Protein AF-A0A1F2X2T4-F1 (afdb_monomer_lite)

pLDDT: mean 88.61, std 8.53, range [59.12, 95.06]

Foldseek 3Di:
DDKFWFQADLVRPNNHDIFIWDDDVVPPFKIAGDADAPDFADTDGPDPVVVVSVVVPPVAWDDDTDRMTGGPDPVSVVVVVVSRVVGGD

Radius of gyration: 12.17 Å; chains: 1; bounding box: 30×23×29 Å

Secondary structure (DSSP, 8-state):
-EEEEEES-TTS-STT-EEEEEEESSSTTEEE-SEEE-STT-EEES-HHHHHHHHH-TTTEEE-STTEEEESSHHHHHHHHHHHHTTB-

Structure (mmCIF, N/CA/C/O backbone):
data_AF-A0A1F2X2T4-F1
#
_entry.id   AF-A0A1F2X2T4-F1
#
loop_
_atom_site.group_PDB
_atom_site.id
_atom_site.type_symbol
_atom_site.label_atom_id
_atom_site.label_alt_id
_atom_site.label_comp_id
_atom_site.label_asym_id
_atom_site.label_entity_id
_atom_site.label_seq_id
_atom_site.pdbx_PDB_ins_code
_atom_site.Cartn_x
_atom_site.Cartn_y
_atom_site.Cartn_z
_atom_site.occupancy
_atom_site.B_iso_or_equiv
_atom_site.auth_seq_id
_atom_site.auth_comp_id
_atom_site.auth_asym_id
_atom_site.auth_atom_id
_atom_site.pdbx_PDB_model_num
ATOM 1 N N . MET A 1 1 ? 3.271 14.142 -2.941 1.00 84.44 1 MET A N 1
ATOM 2 C CA . MET A 1 1 ? 3.826 13.040 -2.139 1.00 84.44 1 MET A CA 1
ATOM 3 C C . MET A 1 1 ? 3.254 13.155 -0.747 1.00 84.44 1 MET A C 1
ATOM 5 O O . MET A 1 1 ? 3.537 14.130 -0.053 1.00 84.44 1 MET A O 1
ATOM 9 N N . VAL A 1 2 ? 2.414 12.195 -0.386 1.00 90.81 2 VAL A N 1
ATOM 10 C CA . VAL A 1 2 ? 1.747 12.086 0.910 1.00 90.81 2 VAL A CA 1
ATOM 11 C C . VAL A 1 2 ? 2.221 10.800 1.567 1.00 90.81 2 VAL A C 1
ATOM 13 O O . VAL A 1 2 ? 2.262 9.757 0.926 1.00 90.81 2 VAL A O 1
ATOM 16 N N . THR A 1 3 ? 2.576 10.866 2.844 1.00 92.62 3 THR A N 1
ATOM 17 C CA . THR A 1 3 ? 3.012 9.696 3.607 1.00 92.62 3 THR A CA 1
ATOM 18 C C . THR A 1 3 ? 1.955 9.352 4.646 1.00 92.62 3 THR A C 1
ATOM 20 O O . THR A 1 3 ? 1.670 10.165 5.524 1.00 92.62 3 THR A O 1
ATOM 23 N N . TYR A 1 4 ? 1.407 8.143 4.569 1.00 92.94 4 TYR A N 1
ATOM 24 C CA . TYR A 1 4 ? 0.528 7.581 5.586 1.00 92.94 4 TYR A CA 1
ATOM 25 C C . TYR A 1 4 ? 1.340 6.708 6.532 1.00 92.94 4 TYR A C 1
ATOM 27 O O . TYR A 1 4 ? 2.101 5.845 6.093 1.00 92.94 4 TYR A O 1
ATOM 35 N N . ARG A 1 5 ? 1.161 6.925 7.834 1.00 94.31 5 ARG A N 1
ATOM 36 C CA . ARG A 1 5 ? 1.714 6.066 8.880 1.00 94.31 5 ARG A CA 1
ATOM 37 C C . ARG A 1 5 ? 0.572 5.451 9.661 1.00 94.31 5 ARG A C 1
ATOM 39 O O . ARG A 1 5 ? -0.306 6.175 10.127 1.00 94.31 5 ARG A O 1
ATOM 46 N N . ILE A 1 6 ? 0.579 4.131 9.773 1.00 93.19 6 ILE A N 1
ATOM 47 C CA . ILE A 1 6 ? -0.441 3.381 10.506 1.00 93.19 6 ILE A CA 1
ATOM 48 C C . ILE A 1 6 ? 0.229 2.403 11.460 1.00 93.19 6 ILE A C 1
ATOM 50 O O . ILE A 1 6 ? 1.304 1.878 11.165 1.00 93.19 6 ILE A O 1
ATOM 54 N N . LYS A 1 7 ? -0.435 2.141 12.585 1.00 93.12 7 LYS A N 1
ATOM 55 C CA . LYS A 1 7 ? -0.033 1.096 13.521 1.00 93.12 7 LYS A CA 1
ATOM 56 C C . LYS A 1 7 ? -0.839 -0.171 13.249 1.00 93.12 7 LYS A C 1
ATOM 58 O O . LYS A 1 7 ? -2.069 -0.150 13.326 1.00 93.12 7 LYS A O 1
ATOM 63 N N . GLY A 1 8 ? -0.142 -1.259 12.942 1.00 93.19 8 GLY A N 1
ATOM 64 C CA . GLY A 1 8 ? -0.737 -2.502 12.464 1.00 93.19 8 GLY A CA 1
ATOM 65 C C . GLY A 1 8 ? -1.238 -2.425 11.025 1.00 93.19 8 GLY A C 1
ATOM 66 O O . GLY A 1 8 ? -1.623 -1.366 10.523 1.00 93.19 8 GLY A O 1
ATOM 67 N N . LEU A 1 9 ? -1.248 -3.571 10.345 1.00 93.69 9 LEU A N 1
ATOM 68 C CA . LEU A 1 9 ? -1.803 -3.666 9.001 1.00 93.69 9 LEU A CA 1
ATOM 69 C C . LEU A 1 9 ? -3.343 -3.698 9.054 1.00 93.69 9 LEU A C 1
ATOM 71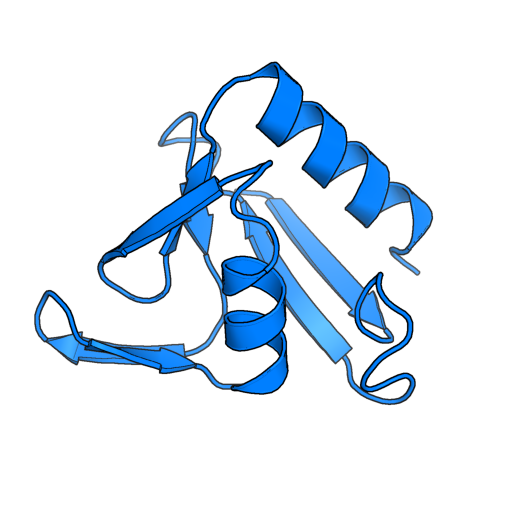 O O . LEU A 1 9 ? -3.931 -4.183 10.026 1.00 93.69 9 LEU A O 1
ATOM 75 N N . PRO A 1 10 ? -4.044 -3.211 8.010 1.00 90.75 10 PRO A N 1
ATOM 76 C CA . PRO A 1 10 ? -5.506 -3.096 8.030 1.00 90.75 10 PRO A CA 1
ATOM 77 C C . PRO A 1 10 ? -6.286 -4.413 8.144 1.00 90.75 10 PRO A C 1
ATOM 79 O O . PRO A 1 10 ? -7.470 -4.384 8.478 1.00 90.75 10 PRO A O 1
ATOM 82 N N . ASP A 1 11 ? -5.649 -5.552 7.870 1.00 89.56 11 ASP A N 1
ATOM 83 C CA . ASP A 1 11 ? -6.212 -6.893 8.073 1.00 89.56 11 ASP A CA 1
ATOM 84 C C . ASP A 1 11 ? -6.107 -7.385 9.532 1.00 89.56 11 ASP A C 1
ATOM 86 O O . ASP A 1 11 ? -6.579 -8.474 9.856 1.00 89.56 11 ASP A O 1
ATOM 90 N N . GLY A 1 12 ? -5.523 -6.575 10.421 1.00 88.75 12 GLY A N 1
ATOM 91 C CA . GLY A 1 12 ? -5.302 -6.891 11.830 1.00 88.75 12 GLY A CA 1
ATOM 92 C C . GLY A 1 12 ? -3.977 -7.602 12.110 1.00 88.75 12 GLY A C 1
ATOM 93 O O . GLY A 1 12 ? -3.721 -7.952 13.263 1.00 88.75 12 GLY A O 1
ATOM 94 N N . SER A 1 13 ? -3.139 -7.823 11.093 1.00 90.81 13 SER A N 1
ATOM 95 C CA . SER A 1 13 ? -1.805 -8.392 11.280 1.00 90.81 13 SER A CA 1
ATOM 96 C C . SER A 1 13 ? -0.802 -7.360 11.816 1.00 90.81 13 SER A C 1
ATOM 98 O O . SER A 1 13 ? -0.973 -6.150 11.657 1.00 90.81 13 SER A O 1
ATOM 100 N N . GLU A 1 14 ? 0.239 -7.853 12.496 1.00 91.88 14 GLU A N 1
ATOM 101 C CA . GLU A 1 14 ? 1.335 -7.043 13.057 1.00 91.88 14 GLU A CA 1
ATOM 102 C C . GLU A 1 14 ? 0.879 -5.821 13.895 1.00 91.88 14 GLU A C 1
ATOM 104 O O . GLU A 1 14 ? 1.384 -4.719 13.688 1.00 91.88 14 GLU A O 1
ATOM 109 N N . PRO A 1 15 ? -0.056 -5.973 14.857 1.00 9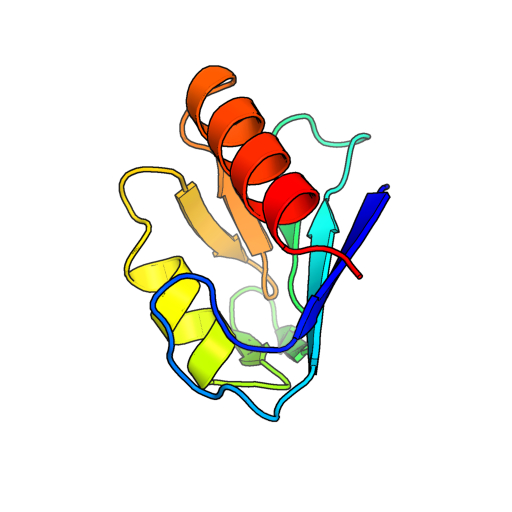1.44 15 PRO A N 1
ATOM 110 C CA . PRO A 1 15 ? -0.766 -4.859 15.507 1.00 91.44 15 PRO A CA 1
ATOM 111 C C . PRO A 1 15 ? 0.124 -3.873 16.282 1.00 91.44 15 PRO A C 1
ATOM 113 O O . PRO A 1 15 ? -0.312 -2.769 16.608 1.00 91.44 15 PRO A O 1
ATOM 116 N N . ASP A 1 16 ? 1.358 -4.267 16.592 1.00 92.06 16 ASP A N 1
ATOM 117 C CA . ASP A 1 16 ? 2.317 -3.458 17.341 1.00 92.06 16 ASP A CA 1
ATOM 118 C C . ASP A 1 16 ? 3.392 -2.797 16.466 1.00 92.06 16 ASP A C 1
ATOM 120 O O . ASP A 1 16 ? 4.182 -2.014 16.991 1.00 92.06 16 ASP A O 1
ATOM 124 N N . GLN A 1 17 ? 3.424 -3.080 15.159 1.00 92.56 17 GLN A N 1
ATOM 125 C CA . GLN A 1 17 ? 4.398 -2.504 14.230 1.00 92.56 17 GLN A CA 1
ATOM 126 C C . GLN A 1 17 ? 3.857 -1.239 13.556 1.00 92.56 17 GLN A C 1
ATOM 128 O O . GLN A 1 17 ? 2.671 -1.156 13.233 1.00 92.56 17 GLN A O 1
ATOM 133 N N . ASP A 1 18 ? 4.741 -0.276 13.306 1.00 93.88 18 ASP A N 1
ATOM 134 C CA . ASP A 1 18 ? 4.434 0.910 12.510 1.00 93.88 18 ASP A CA 1
ATOM 135 C C . ASP A 1 18 ? 4.777 0.657 11.039 1.00 93.88 18 ASP A C 1
ATOM 137 O O . ASP A 1 18 ? 5.858 0.166 10.710 1.00 93.88 18 ASP A O 1
ATOM 141 N N . PHE A 1 19 ? 3.859 1.028 10.151 1.00 94.62 19 PHE A N 1
ATOM 142 C CA . PHE A 1 19 ? 4.011 0.892 8.707 1.00 94.62 19 PHE A CA 1
ATOM 143 C C . PHE A 1 19 ? 3.922 2.252 8.031 1.00 94.62 19 PHE A C 1
ATOM 145 O O . PHE A 1 19 ? 3.088 3.082 8.397 1.00 94.62 19 PHE A O 1
ATOM 152 N N . GLU A 1 20 ? 4.752 2.460 7.011 1.00 95.00 20 GLU A N 1
ATOM 153 C CA . GLU A 1 20 ? 4.776 3.690 6.224 1.00 95.00 20 GLU A CA 1
ATOM 154 C C . GLU A 1 20 ? 4.407 3.412 4.765 1.00 95.00 20 GLU A C 1
ATOM 156 O O . GLU A 1 20 ? 4.989 2.548 4.116 1.00 95.00 20 GLU A O 1
ATOM 161 N N . PHE A 1 21 ? 3.447 4.166 4.241 1.00 93.94 21 PHE A N 1
ATOM 162 C CA . PHE A 1 21 ? 2.958 4.083 2.870 1.00 93.94 21 PHE A CA 1
ATOM 163 C C . PHE A 1 21 ? 3.140 5.447 2.208 1.00 93.94 21 PHE A C 1
ATOM 165 O O . PHE A 1 21 ? 2.569 6.440 2.658 1.00 93.94 21 PHE A O 1
ATOM 172 N N . ILE A 1 22 ? 3.944 5.512 1.151 1.00 93.38 22 ILE A N 1
ATOM 173 C CA . ILE A 1 22 ? 4.310 6.759 0.480 1.00 93.38 22 ILE A CA 1
ATOM 174 C C . ILE A 1 22 ? 3.550 6.825 -0.837 1.00 93.38 22 ILE A C 1
ATOM 176 O O . ILE A 1 22 ? 3.824 6.074 -1.767 1.00 93.38 22 ILE A O 1
ATOM 180 N N . LEU A 1 23 ? 2.577 7.719 -0.917 1.00 91.50 23 LEU A N 1
ATOM 181 C CA . LEU A 1 23 ? 1.792 7.946 -2.115 1.00 91.50 23 LEU A CA 1
ATOM 182 C C . LEU A 1 23 ? 2.431 9.081 -2.916 1.00 91.50 23 LEU A C 1
ATOM 184 O O . LEU A 1 23 ? 2.576 10.199 -2.411 1.00 91.50 23 LEU A O 1
ATOM 188 N N . ASP A 1 24 ? 2.842 8.798 -4.149 1.00 83.69 24 ASP A N 1
ATOM 189 C CA . ASP A 1 24 ? 3.329 9.834 -5.053 1.00 83.69 24 ASP A CA 1
ATOM 190 C C . ASP A 1 24 ? 2.143 10.431 -5.822 1.00 83.69 24 ASP A C 1
ATOM 192 O O . ASP A 1 24 ? 1.325 9.716 -6.393 1.00 83.69 24 ASP A O 1
ATOM 196 N N . ASP A 1 25 ? 2.029 11.759 -5.800 1.00 72.56 25 ASP A N 1
ATOM 197 C CA . ASP A 1 25 ? 0.971 12.494 -6.511 1.00 72.56 25 ASP A CA 1
ATOM 198 C C . ASP A 1 25 ? 1.479 13.093 -7.827 1.00 72.56 25 ASP A C 1
ATOM 200 O O . ASP A 1 25 ? 0.695 13.649 -8.595 1.00 72.56 25 ASP A O 1
ATOM 204 N N . SER A 1 26 ? 2.792 13.024 -8.073 1.00 72.50 26 SER A N 1
ATOM 205 C CA . SER A 1 26 ? 3.409 13.461 -9.325 1.00 72.50 26 SER A CA 1
ATOM 206 C C . SER A 1 26 ? 3.247 12.411 -10.426 1.00 72.50 26 SER A C 1
ATOM 208 O O . SER A 1 26 ? 2.995 12.763 -11.579 1.00 72.50 26 SER A O 1
ATOM 210 N N . GLU A 1 27 ? 3.269 11.131 -10.053 1.00 65.62 27 GLU A N 1
ATOM 211 C CA . GLU A 1 27 ? 2.811 10.017 -10.873 1.00 65.62 27 GLU A CA 1
ATOM 212 C C . GLU A 1 27 ? 1.454 9.547 -10.347 1.00 65.62 27 GLU A C 1
ATOM 214 O O . GLU A 1 27 ? 1.374 8.938 -9.287 1.00 65.62 27 GLU A O 1
ATOM 219 N N . LEU A 1 28 ? 0.377 9.834 -11.086 1.00 63.62 28 LEU A N 1
ATOM 220 C CA . LEU A 1 28 ? -1.035 9.753 -10.656 1.00 63.62 28 LEU A CA 1
ATOM 221 C C . LEU A 1 28 ? -1.535 8.408 -10.080 1.00 63.62 28 LEU A C 1
ATOM 223 O O . LEU A 1 28 ? -2.718 8.282 -9.760 1.00 63.62 28 LEU A O 1
ATOM 227 N N . THR A 1 29 ? -0.693 7.390 -9.947 1.00 79.75 29 THR A N 1
ATOM 228 C CA . THR A 1 29 ? -1.100 6.024 -9.616 1.00 79.75 29 THR A CA 1
ATOM 229 C C . THR A 1 29 ? -0.063 5.241 -8.810 1.00 79.75 29 THR A C 1
ATOM 231 O O . THR A 1 29 ? -0.172 4.016 -8.776 1.00 79.75 29 THR A O 1
ATOM 234 N N . ARG A 1 30 ? 0.938 5.878 -8.185 1.00 91.31 30 ARG A N 1
ATOM 235 C CA . ARG A 1 30 ? 2.020 5.155 -7.494 1.00 91.31 30 ARG A CA 1
ATOM 236 C C . ARG A 1 30 ? 1.877 5.160 -5.978 1.00 91.31 30 ARG A C 1
ATOM 238 O O . ARG A 1 30 ? 1.698 6.200 -5.346 1.00 91.31 30 ARG A O 1
ATOM 245 N N . LEU A 1 31 ? 2.004 3.971 -5.406 1.00 93.75 31 LEU A N 1
ATOM 246 C CA . LEU A 1 31 ? 2.247 3.746 -3.991 1.00 93.75 31 LEU A CA 1
ATOM 247 C C . LEU A 1 31 ? 3.642 3.154 -3.837 1.00 93.75 31 LEU A C 1
ATOM 249 O O . LEU A 1 31 ? 4.007 2.262 -4.589 1.00 93.75 31 LEU A O 1
ATOM 253 N N . ARG A 1 32 ? 4.385 3.585 -2.829 1.00 93.12 32 ARG A N 1
ATOM 254 C CA . ARG A 1 32 ? 5.688 3.043 -2.467 1.00 93.12 32 ARG A CA 1
ATOM 255 C C . ARG A 1 32 ? 5.704 2.623 -1.001 1.00 93.12 32 ARG A C 1
ATOM 257 O O . ARG A 1 32 ? 5.065 3.263 -0.163 1.00 93.12 32 ARG A O 1
ATOM 264 N N . ILE A 1 33 ? 6.475 1.584 -0.691 1.00 93.25 33 ILE A N 1
ATOM 265 C CA . ILE A 1 33 ? 6.840 1.220 0.687 1.00 93.25 33 ILE A CA 1
ATOM 266 C C . ILE A 1 33 ? 8.346 1.416 0.932 1.00 93.25 33 ILE A C 1
ATOM 268 O O . ILE A 1 33 ? 9.128 1.413 -0.025 1.00 93.25 33 ILE A O 1
ATOM 272 N N . PRO A 1 34 ? 8.775 1.601 2.191 1.00 92.25 34 PRO A N 1
ATOM 273 C CA . PRO A 1 34 ? 10.188 1.600 2.556 1.00 92.25 34 PRO A CA 1
ATOM 274 C C . PRO A 1 34 ? 10.885 0.269 2.231 1.00 92.25 34 PRO A C 1
ATOM 276 O O . PRO A 1 34 ? 10.319 -0.812 2.414 1.00 92.25 34 PRO A O 1
ATOM 279 N N . GLY A 1 35 ? 12.124 0.357 1.752 1.00 89.00 35 GLY A N 1
ATOM 280 C CA . GLY A 1 35 ? 12.944 -0.793 1.380 1.00 89.00 35 GLY A CA 1
ATOM 281 C C . GLY A 1 35 ? 14.217 -0.413 0.621 1.00 89.00 35 GLY A C 1
ATOM 282 O O . GLY A 1 35 ? 14.357 0.713 0.127 1.00 89.00 35 GLY A O 1
ATOM 283 N N . GLU A 1 36 ? 15.143 -1.368 0.504 1.00 85.56 36 GLU A N 1
ATOM 284 C CA . GLU A 1 36 ? 16.326 -1.257 -0.355 1.00 85.56 36 GLU A CA 1
ATOM 285 C C . GLU A 1 36 ? 15.983 -1.624 -1.807 1.00 85.56 36 GLU A C 1
ATOM 287 O O . GLU A 1 36 ? 15.393 -2.671 -2.076 1.00 85.56 36 GLU A O 1
ATOM 292 N N . GLN A 1 37 ? 16.439 -0.807 -2.759 1.00 76.94 37 GLN A N 1
ATOM 293 C CA . GLN A 1 37 ? 16.408 -1.127 -4.189 1.00 76.94 37 GLN A CA 1
ATOM 294 C C . GLN A 1 37 ? 17.710 -1.843 -4.573 1.00 76.94 37 GLN A C 1
ATOM 296 O O . GLN A 1 37 ? 18.800 -1.275 -4.453 1.00 76.94 37 GLN A O 1
ATOM 301 N N . ARG A 1 38 ? 17.626 -3.096 -5.034 1.00 70.00 38 ARG A N 1
ATOM 302 C CA . ARG A 1 38 ? 18.789 -3.902 -5.459 1.00 70.00 38 ARG A CA 1
ATOM 303 C C . ARG A 1 38 ? 18.786 -4.194 -6.954 1.00 70.00 38 ARG A C 1
ATOM 305 O O . ARG A 1 38 ? 18.977 -5.329 -7.387 1.00 70.00 38 ARG A O 1
ATOM 312 N N . GLY A 1 39 ? 18.645 -3.133 -7.738 1.00 67.25 39 GLY A N 1
ATOM 313 C CA . GLY A 1 39 ? 18.533 -3.202 -9.191 1.00 67.25 39 GLY A CA 1
ATOM 314 C C . GLY A 1 39 ? 17.080 -3.070 -9.649 1.00 67.25 39 GLY A C 1
ATOM 315 O O . GLY A 1 39 ? 16.190 -3.022 -8.810 1.00 67.25 39 GLY A O 1
ATOM 316 N N . PRO A 1 40 ? 16.852 -3.031 -10.970 1.00 66.88 40 PRO A N 1
ATOM 317 C CA . PRO A 1 40 ? 15.637 -2.475 -11.576 1.00 66.88 40 PRO A CA 1
ATOM 318 C C . PRO A 1 40 ? 14.327 -3.197 -11.223 1.00 66.88 40 PRO A C 1
ATOM 320 O O . PRO A 1 40 ? 13.259 -2.638 -11.431 1.00 66.88 40 PRO A O 1
ATOM 323 N N . ASP A 1 41 ? 14.397 -4.423 -10.700 1.00 67.44 41 ASP A N 1
ATOM 324 C CA . ASP A 1 41 ? 13.224 -5.255 -10.407 1.00 67.44 41 ASP A CA 1
ATOM 325 C C . ASP A 1 41 ? 13.251 -5.858 -8.989 1.00 67.44 41 ASP A C 1
ATOM 327 O O . ASP A 1 41 ? 12.442 -6.732 -8.676 1.00 67.44 41 ASP A O 1
ATOM 331 N N . VAL A 1 42 ? 14.202 -5.465 -8.130 1.00 76.31 42 VAL A N 1
ATOM 332 C CA . VAL A 1 42 ? 14.393 -6.118 -6.824 1.00 76.31 42 VAL A CA 1
ATOM 333 C C . VAL A 1 42 ? 14.171 -5.130 -5.689 1.00 76.31 42 VAL A C 1
ATOM 335 O O . VAL A 1 42 ? 15.066 -4.367 -5.324 1.00 76.31 42 VAL A O 1
ATOM 338 N N . CYS A 1 43 ? 12.985 -5.217 -5.092 1.00 82.94 43 CYS A N 1
ATOM 339 C CA . CYS A 1 43 ? 12.683 -4.637 -3.791 1.00 82.94 43 CYS A CA 1
ATOM 340 C C . CYS A 1 43 ? 13.146 -5.575 -2.668 1.00 82.94 43 CYS A C 1
ATOM 342 O O . CYS A 1 43 ? 12.850 -6.770 -2.695 1.00 82.94 43 CYS A O 1
ATOM 344 N N . ILE A 1 44 ? 13.831 -5.039 -1.658 1.00 88.69 44 ILE A N 1
ATOM 345 C CA . ILE A 1 44 ? 13.947 -5.670 -0.340 1.00 88.69 44 ILE A CA 1
ATOM 346 C C . ILE A 1 44 ? 13.163 -4.782 0.630 1.00 88.69 44 ILE A C 1
ATOM 348 O O . ILE A 1 44 ? 13.704 -3.764 1.065 1.00 88.69 44 ILE A O 1
ATOM 352 N N . PRO A 1 45 ? 11.896 -5.106 0.938 1.00 90.56 45 PRO A N 1
ATOM 353 C CA . PRO A 1 45 ? 11.080 -4.253 1.788 1.00 90.56 45 PRO A CA 1
ATOM 354 C C . PRO A 1 45 ? 11.616 -4.259 3.219 1.00 90.56 45 PRO A C 1
ATOM 356 O O . PRO A 1 45 ? 11.986 -5.314 3.742 1.00 90.56 45 PRO A O 1
ATOM 359 N N . ASP A 1 46 ? 11.574 -3.103 3.883 1.00 93.06 46 ASP A N 1
ATOM 360 C CA . ASP A 1 46 ? 11.933 -3.003 5.306 1.00 93.06 46 ASP A CA 1
ATOM 361 C C . ASP A 1 46 ? 11.014 -3.893 6.162 1.00 93.06 46 ASP A C 1
ATOM 363 O O . ASP A 1 46 ? 11.428 -4.439 7.186 1.00 93.06 46 ASP A O 1
ATOM 367 N N . SER A 1 47 ? 9.771 -4.095 5.702 1.00 92.94 47 SER A N 1
ATOM 368 C CA . SER A 1 47 ? 8.831 -5.054 6.274 1.00 92.94 47 SER A CA 1
ATOM 369 C C . SER A 1 47 ? 8.234 -6.000 5.220 1.00 92.94 47 SER A C 1
ATOM 371 O O . SER A 1 47 ? 7.328 -5.621 4.471 1.00 92.94 47 SER A O 1
ATOM 373 N N . PRO A 1 48 ? 8.630 -7.288 5.213 1.00 92.38 48 PRO A N 1
ATOM 374 C CA . PRO A 1 48 ? 8.014 -8.309 4.359 1.00 92.38 48 PRO A CA 1
ATOM 375 C C . PRO A 1 48 ? 6.527 -8.563 4.656 1.00 92.38 48 PRO A C 1
ATOM 377 O O . PRO A 1 48 ? 5.815 -9.162 3.851 1.00 92.38 48 PRO A O 1
ATOM 380 N N . ALA A 1 49 ? 6.030 -8.179 5.837 1.00 93.50 49 ALA A N 1
ATOM 381 C CA . ALA A 1 49 ? 4.601 -8.255 6.140 1.00 93.50 49 ALA A CA 1
ATOM 382 C C . ALA A 1 49 ? 3.809 -7.220 5.328 1.00 93.50 49 ALA A C 1
ATOM 384 O O . ALA A 1 49 ? 2.769 -7.555 4.764 1.00 93.50 49 ALA A O 1
ATOM 385 N N . GLN A 1 50 ? 4.345 -6.003 5.201 1.00 94.44 50 GLN A N 1
ATOM 386 C CA . GLN A 1 50 ? 3.736 -4.927 4.426 1.00 94.44 50 GLN A CA 1
ATOM 387 C C . GLN A 1 50 ? 3.625 -5.283 2.941 1.00 94.44 50 GLN A C 1
ATOM 389 O O . GLN A 1 50 ? 2.557 -5.141 2.350 1.00 94.44 50 GLN A O 1
ATOM 394 N N . GLU A 1 51 ? 4.705 -5.807 2.357 1.00 93.62 51 GLU A N 1
ATOM 395 C CA . GLU A 1 51 ? 4.715 -6.280 0.969 1.00 93.62 51 GLU A CA 1
ATOM 396 C C . GLU A 1 51 ? 3.679 -7.391 0.749 1.00 93.62 51 GLU A C 1
ATOM 398 O O . GLU A 1 51 ? 2.875 -7.318 -0.180 1.00 93.62 51 GLU A O 1
ATOM 403 N N . ARG A 1 52 ? 3.642 -8.406 1.625 1.00 93.69 52 ARG A N 1
ATOM 404 C CA . ARG A 1 52 ? 2.659 -9.499 1.527 1.00 93.69 52 ARG A CA 1
ATOM 405 C C . ARG A 1 52 ? 1.224 -8.999 1.626 1.00 93.69 52 ARG A C 1
ATOM 407 O O . ARG A 1 52 ? 0.360 -9.492 0.901 1.00 93.69 52 ARG A O 1
ATOM 414 N N . TRP A 1 53 ? 0.970 -8.023 2.492 1.00 95.06 53 TRP A N 1
ATOM 415 C CA . TRP A 1 53 ? -0.340 -7.397 2.580 1.00 95.06 53 TRP A CA 1
ATOM 416 C C . TRP A 1 53 ? -0.700 -6.683 1.274 1.00 95.06 53 TRP A C 1
ATOM 418 O O . TRP A 1 53 ? -1.775 -6.939 0.736 1.00 95.06 53 TRP A O 1
ATOM 428 N N . LEU A 1 54 ? 0.204 -5.893 0.689 1.00 94.38 54 LEU A N 1
ATOM 429 C CA . LEU A 1 54 ? -0.032 -5.241 -0.606 1.00 94.38 54 LEU A CA 1
ATOM 430 C C . LEU A 1 54 ? -0.250 -6.242 -1.746 1.00 94.38 54 LEU A C 1
ATOM 432 O O . LEU A 1 54 ? -1.152 -6.053 -2.558 1.00 94.38 54 LEU A O 1
ATOM 436 N N . LEU A 1 55 ? 0.500 -7.347 -1.773 1.00 93.12 55 LEU A N 1
ATOM 437 C CA . LEU A 1 55 ? 0.290 -8.445 -2.724 1.00 93.12 55 LEU A CA 1
ATOM 438 C C . LEU A 1 55 ? -1.099 -9.083 -2.587 1.00 93.12 55 LEU A C 1
ATOM 440 O O . LEU A 1 55 ? -1.677 -9.515 -3.583 1.00 93.12 55 LEU A O 1
ATOM 444 N N . SER A 1 56 ? -1.659 -9.124 -1.374 1.00 94.75 56 SER A N 1
ATOM 445 C CA . SER A 1 56 ? -3.032 -9.595 -1.149 1.00 94.75 56 SER A CA 1
ATOM 446 C C . SER A 1 56 ? -4.096 -8.608 -1.642 1.00 94.75 56 SER A C 1
ATOM 448 O O . SER A 1 56 ? -5.235 -9.008 -1.881 1.00 94.75 56 SER A O 1
ATOM 450 N N . ARG A 1 57 ? -3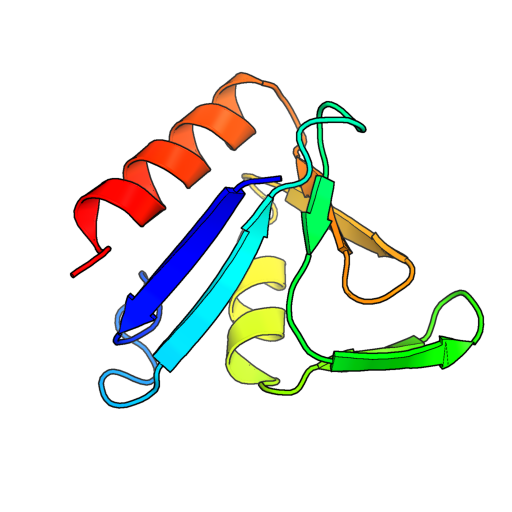.727 -7.334 -1.845 1.00 94.31 57 ARG A N 1
ATOM 451 C CA . ARG A 1 57 ? -4.603 -6.258 -2.329 1.00 94.31 57 ARG A CA 1
ATOM 452 C C . ARG A 1 57 ? -4.567 -6.093 -3.848 1.00 94.31 57 ARG A C 1
ATOM 454 O O . ARG A 1 57 ? -4.586 -4.975 -4.365 1.00 94.31 57 ARG A O 1
ATOM 461 N N . GLY A 1 58 ? -4.570 -7.217 -4.568 1.00 92.69 58 GLY A N 1
ATOM 462 C CA . GLY A 1 58 ? -4.679 -7.244 -6.032 1.00 92.69 58 GLY A CA 1
ATOM 463 C C . GLY A 1 58 ? -5.968 -6.605 -6.575 1.00 92.69 58 GLY A C 1
ATOM 464 O O . GLY A 1 58 ? -6.050 -6.300 -7.761 1.00 92.69 58 GLY A O 1
ATOM 465 N N . ASP A 1 59 ? -6.963 -6.384 -5.708 1.00 94.06 59 ASP A N 1
ATOM 466 C CA . ASP A 1 59 ? -8.170 -5.599 -5.977 1.00 94.06 59 ASP A CA 1
ATOM 467 C C . ASP A 1 59 ? -7.893 -4.095 -6.111 1.00 94.06 59 ASP A C 1
ATOM 469 O O . ASP A 1 59 ? -8.605 -3.403 -6.837 1.00 94.06 59 ASP A O 1
ATOM 473 N N . LEU A 1 60 ? -6.870 -3.585 -5.422 1.00 94.94 60 LEU A N 1
ATOM 474 C CA . LEU A 1 60 ? -6.539 -2.162 -5.403 1.00 94.94 60 LEU A CA 1
ATOM 475 C C . LEU A 1 60 ? -5.361 -1.819 -6.310 1.00 94.94 60 LEU A C 1
ATOM 477 O O . LEU A 1 60 ? -5.312 -0.734 -6.897 1.00 94.94 60 LEU A O 1
ATOM 481 N N . MET A 1 61 ? -4.376 -2.707 -6.382 1.00 94.31 61 MET A N 1
ATOM 482 C CA . MET A 1 61 ? -3.090 -2.380 -6.977 1.00 94.31 61 MET A CA 1
ATOM 483 C C . MET A 1 61 ? -2.316 -3.608 -7.433 1.00 94.31 61 MET A C 1
ATOM 485 O O . MET A 1 61 ? -2.513 -4.716 -6.944 1.00 94.31 61 MET A O 1
ATOM 489 N N . VAL A 1 62 ? -1.393 -3.385 -8.361 1.00 93.31 62 VAL A N 1
ATOM 490 C CA . VAL A 1 62 ? -0.473 -4.404 -8.869 1.00 93.31 62 VAL A CA 1
ATOM 491 C C . VAL A 1 62 ? 0.969 -4.012 -8.560 1.00 93.31 62 VAL A C 1
ATOM 493 O O . VAL A 1 62 ? 1.283 -2.820 -8.624 1.00 93.31 62 VAL A O 1
ATOM 496 N N . PRO A 1 63 ? 1.851 -4.976 -8.238 1.00 91.38 63 PRO A N 1
ATOM 497 C CA . PRO A 1 63 ? 3.268 -4.696 -8.047 1.00 91.38 63 PRO A CA 1
ATOM 498 C C . PRO A 1 63 ? 3.879 -3.994 -9.259 1.00 91.38 63 PRO A C 1
ATOM 500 O O . PRO A 1 63 ? 3.509 -4.254 -10.407 1.00 91.38 63 PRO A O 1
ATOM 503 N N . PHE A 1 64 ? 4.826 -3.113 -8.985 1.00 88.44 64 PHE A N 1
ATOM 504 C CA . PHE A 1 64 ? 5.679 -2.445 -9.950 1.00 88.44 64 PHE A CA 1
ATOM 505 C C . PHE A 1 64 ? 7.146 -2.603 -9.519 1.00 88.44 64 PHE A C 1
ATOM 507 O O . PHE A 1 64 ? 7.474 -3.430 -8.668 1.00 88.44 64 PHE A O 1
ATOM 514 N N . TRP A 1 65 ? 8.040 -1.857 -10.155 1.00 84.06 65 TRP A N 1
ATOM 515 C CA . TRP A 1 65 ? 9.460 -1.832 -9.837 1.00 84.06 65 TRP A CA 1
ATOM 516 C C . TRP A 1 65 ? 9.734 -1.211 -8.467 1.00 84.06 65 TRP A C 1
ATOM 518 O O . TRP A 1 65 ? 8.909 -0.481 -7.930 1.00 84.06 65 TRP A O 1
ATOM 528 N N . ASP A 1 66 ? 10.905 -1.504 -7.902 1.00 81.75 66 ASP A N 1
ATOM 529 C CA . ASP A 1 66 ? 11.524 -0.665 -6.869 1.00 81.75 66 ASP A CA 1
ATOM 530 C C . ASP A 1 66 ? 10.691 -0.372 -5.599 1.00 81.75 66 ASP A C 1
ATOM 532 O O . ASP A 1 66 ? 10.731 0.728 -5.043 1.00 81.75 66 ASP A O 1
ATOM 536 N N . CYS A 1 67 ? 10.004 -1.398 -5.082 1.00 89.44 67 CYS A N 1
ATOM 537 C CA . CYS A 1 67 ? 9.110 -1.323 -3.913 1.00 89.44 67 CYS A CA 1
ATOM 538 C C . CYS A 1 67 ? 7.865 -0.460 -4.154 1.00 89.44 67 CYS A C 1
ATOM 540 O O . CYS A 1 67 ? 7.321 0.143 -3.220 1.00 89.44 67 CYS A O 1
ATOM 542 N N . GLU A 1 68 ? 7.412 -0.404 -5.403 1.00 91.75 68 GLU A N 1
ATOM 543 C CA . GLU A 1 68 ? 6.243 0.359 -5.803 1.00 91.75 68 GLU A CA 1
ATOM 544 C C . GLU A 1 68 ? 5.087 -0.532 -6.252 1.00 91.75 68 GLU A C 1
ATOM 546 O O . GLU A 1 68 ? 5.245 -1.674 -6.681 1.00 91.75 68 GLU A O 1
ATOM 551 N N . TRP A 1 69 ? 3.890 0.032 -6.168 1.00 93.25 69 TRP A N 1
ATOM 552 C CA . TRP A 1 69 ? 2.633 -0.539 -6.607 1.00 93.25 69 TRP A CA 1
ATOM 553 C C . TRP A 1 69 ? 1.890 0.483 -7.457 1.00 93.25 69 TRP A C 1
ATOM 555 O O . TRP A 1 69 ? 1.912 1.688 -7.199 1.00 93.25 69 TRP A O 1
ATOM 565 N N . THR A 1 70 ? 1.214 -0.014 -8.487 1.00 93.44 70 THR A N 1
ATOM 566 C CA . THR A 1 70 ? 0.352 0.784 -9.361 1.00 93.44 70 THR A CA 1
ATOM 567 C C . THR A 1 70 ? -1.093 0.566 -8.964 1.00 93.44 70 THR A C 1
ATOM 569 O O . THR A 1 70 ? -1.552 -0.575 -8.990 1.00 93.44 70 THR A O 1
ATOM 572 N N . PHE A 1 71 ? -1.837 1.625 -8.661 1.00 94.62 71 PHE A N 1
ATOM 573 C CA . PHE A 1 71 ? -3.285 1.507 -8.491 1.00 94.62 71 PHE A CA 1
ATOM 574 C C . PHE A 1 71 ? -3.951 1.085 -9.803 1.00 94.62 71 PHE A C 1
ATOM 576 O O . PHE A 1 71 ? -3.643 1.624 -10.866 1.00 94.62 71 PHE A O 1
ATOM 583 N N . VAL A 1 72 ? -4.891 0.140 -9.728 1.00 94.19 72 VAL A N 1
ATOM 584 C CA . VAL A 1 72 ? -5.596 -0.363 -10.922 1.00 94.19 72 VAL A CA 1
ATOM 585 C C . VAL A 1 72 ? -6.624 0.635 -11.466 1.00 94.19 72 VAL A C 1
ATOM 587 O O . VAL A 1 72 ? -7.010 0.554 -12.630 1.00 94.19 72 VAL A O 1
ATOM 590 N N . SER A 1 73 ? -7.073 1.586 -10.638 1.00 92.81 73 SER A N 1
ATOM 591 C CA . SER A 1 73 ? -7.988 2.667 -11.015 1.00 92.81 73 SER A CA 1
ATOM 592 C C . SER A 1 73 ? -7.921 3.839 -10.024 1.00 92.81 73 SER A C 1
ATOM 594 O O . SER A 1 73 ? -7.361 3.728 -8.931 1.00 92.81 73 SER A O 1
ATOM 596 N N . GLY A 1 74 ? -8.538 4.970 -10.384 1.00 90.88 74 GLY A N 1
ATOM 597 C CA . GLY A 1 74 ? -8.704 6.101 -9.463 1.00 90.88 74 GLY A CA 1
ATOM 598 C C . GLY A 1 74 ? -9.603 5.777 -8.261 1.00 90.88 74 GLY A C 1
ATOM 599 O O . GLY A 1 74 ? -9.345 6.253 -7.160 1.00 90.88 74 GLY A O 1
ATOM 600 N N . GLU A 1 75 ? -10.611 4.920 -8.446 1.00 93.88 75 GLU A N 1
ATOM 601 C CA . GLU A 1 75 ? -11.492 4.448 -7.368 1.00 93.88 75 GLU A CA 1
ATOM 602 C C . GLU A 1 75 ? -10.726 3.572 -6.371 1.00 93.88 75 GLU A C 1
ATOM 604 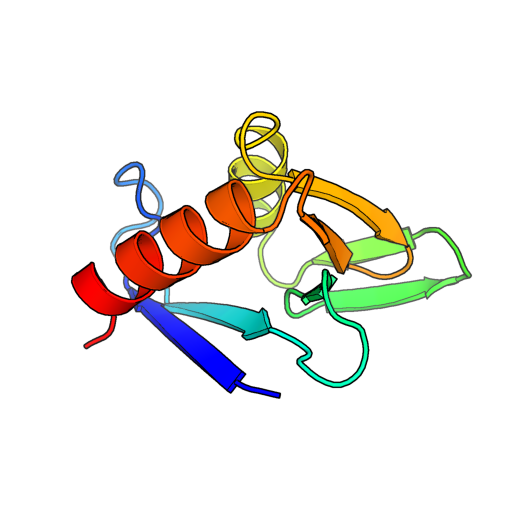O O . GLU A 1 75 ? -10.865 3.744 -5.164 1.00 93.88 75 GLU A O 1
ATOM 609 N N . ALA A 1 76 ? -9.854 2.687 -6.864 1.00 94.19 76 ALA A N 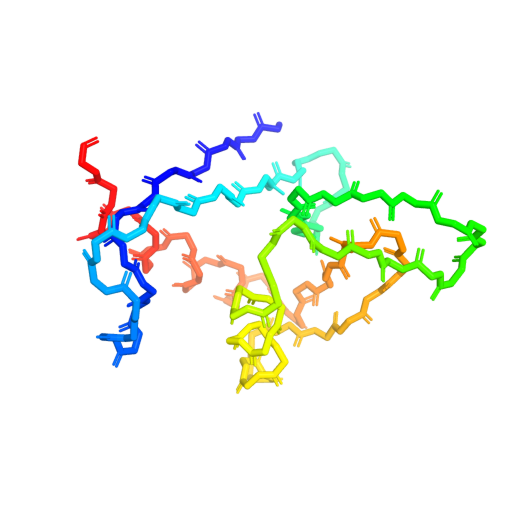1
ATOM 610 C CA . ALA A 1 76 ? -8.982 1.873 -6.024 1.00 94.19 76 ALA A CA 1
ATOM 611 C C . ALA A 1 76 ? -8.008 2.728 -5.200 1.00 94.19 76 ALA A C 1
ATOM 613 O O . ALA A 1 76 ? -7.803 2.472 -4.011 1.00 94.19 76 ALA A O 1
ATOM 614 N N . ARG A 1 77 ? -7.448 3.783 -5.807 1.00 92.94 77 ARG A N 1
ATOM 615 C CA . ARG A 1 77 ? -6.622 4.771 -5.096 1.00 92.94 77 ARG A CA 1
ATOM 616 C C . ARG A 1 77 ? -7.415 5.463 -3.989 1.00 92.94 77 ARG A C 1
ATOM 618 O O . ARG A 1 77 ? -6.927 5.564 -2.869 1.00 92.94 77 ARG A O 1
ATOM 625 N N . GLN A 1 78 ? -8.630 5.918 -4.286 1.00 92.88 78 GLN A N 1
ATOM 626 C CA . GLN A 1 78 ? -9.483 6.581 -3.302 1.00 92.88 78 GLN A CA 1
ATOM 627 C C . GLN A 1 78 ? -9.856 5.641 -2.144 1.00 92.88 78 GLN A C 1
ATOM 629 O O . GLN A 1 78 ? -9.722 6.021 -0.984 1.00 92.88 78 GLN A O 1
ATOM 634 N N . ALA A 1 79 ? -10.219 4.391 -2.441 1.00 94.12 79 ALA A N 1
ATOM 635 C CA . ALA A 1 79 ? -10.518 3.381 -1.427 1.00 94.12 79 ALA A CA 1
ATOM 636 C C . ALA A 1 79 ? -9.308 3.075 -0.525 1.00 94.12 79 ALA A C 1
ATOM 638 O O . ALA A 1 79 ? -9.463 2.866 0.678 1.00 94.12 79 ALA A O 1
ATOM 639 N N . PHE A 1 80 ? -8.093 3.068 -1.086 1.00 93.88 80 PHE A N 1
ATOM 640 C CA . PHE A 1 80 ? -6.869 2.943 -0.297 1.00 93.88 80 PHE A CA 1
ATOM 641 C C . PHE A 1 80 ? -6.663 4.142 0.634 1.00 93.88 80 PHE A C 1
ATOM 643 O O . PHE A 1 80 ? -6.365 3.949 1.809 1.00 93.88 80 PHE A O 1
ATOM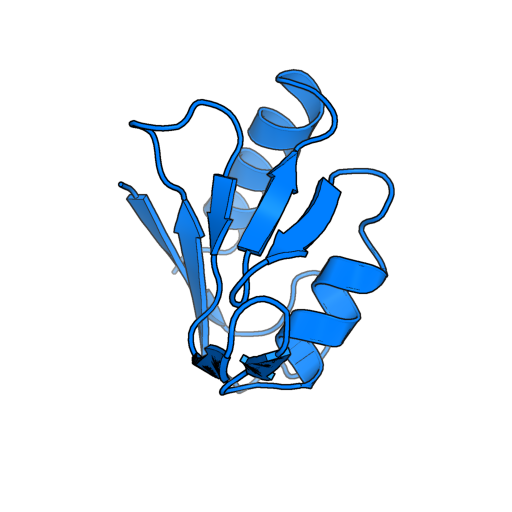 650 N N . ILE A 1 81 ? -6.843 5.364 0.130 1.00 92.75 81 ILE A N 1
ATOM 651 C CA . ILE A 1 81 ? -6.702 6.592 0.924 1.00 92.75 81 ILE A CA 1
ATOM 652 C C . ILE A 1 81 ? -7.679 6.586 2.102 1.00 92.75 81 ILE A C 1
ATOM 654 O O . ILE A 1 81 ? -7.251 6.755 3.239 1.00 92.75 81 ILE A O 1
ATOM 658 N N . GLU A 1 82 ? -8.956 6.297 1.857 1.00 93.56 82 GLU A N 1
ATOM 659 C CA . GLU A 1 82 ? -9.976 6.212 2.911 1.00 93.56 82 GLU A CA 1
ATOM 660 C C . GLU A 1 82 ? -9.631 5.142 3.958 1.00 93.56 82 GLU A C 1
ATOM 662 O O . GLU A 1 82 ? -9.788 5.355 5.164 1.00 93.56 82 GLU A O 1
ATOM 667 N N . LEU A 1 83 ? -9.098 3.998 3.512 1.00 92.94 83 LEU A N 1
ATOM 668 C CA . LEU A 1 83 ? -8.626 2.949 4.409 1.00 92.94 83 LEU A CA 1
ATOM 669 C C . LEU A 1 83 ? -7.477 3.442 5.297 1.00 92.94 83 LEU A C 1
ATOM 671 O O . LEU A 1 83 ? -7.499 3.180 6.500 1.00 92.94 83 LEU A O 1
ATOM 675 N N . MET A 1 84 ? -6.498 4.151 4.730 1.00 92.75 84 MET A N 1
ATOM 676 C CA . MET A 1 84 ? -5.370 4.699 5.486 1.00 92.75 84 MET A CA 1
ATOM 677 C C . MET A 1 84 ? -5.817 5.788 6.466 1.00 92.75 84 MET A C 1
ATOM 679 O O . MET A 1 84 ? -5.434 5.735 7.630 1.00 92.75 84 MET A O 1
ATOM 683 N N . GLU A 1 85 ? -6.672 6.719 6.043 1.00 90.62 85 GLU A N 1
ATOM 684 C CA . GLU A 1 85 ? -7.179 7.813 6.887 1.00 90.62 85 GLU A CA 1
ATOM 685 C C . GLU A 1 85 ? -7.996 7.305 8.082 1.00 90.62 85 GLU A C 1
ATOM 687 O O . GLU A 1 85 ? -7.928 7.863 9.175 1.00 90.62 85 GLU A O 1
ATOM 692 N N . SER A 1 86 ? -8.725 6.196 7.916 1.00 88.56 86 SER A N 1
ATOM 693 C CA . SER A 1 86 ? -9.469 5.567 9.017 1.00 88.56 86 SER A CA 1
ATOM 694 C C . SER A 1 86 ? -8.578 4.911 10.087 1.00 88.56 86 SER A C 1
ATOM 696 O O . SER A 1 86 ? -9.072 4.527 11.150 1.00 88.56 86 SER A O 1
ATOM 698 N N . ARG A 1 87 ? -7.281 4.734 9.798 1.00 80.88 87 ARG A N 1
ATOM 699 C CA . ARG A 1 87 ? -6.304 4.002 10.625 1.00 80.88 87 ARG A CA 1
ATOM 700 C C . ARG A 1 87 ? -5.104 4.843 11.049 1.00 80.88 87 ARG A C 1
ATOM 702 O O . ARG A 1 87 ? -4.386 4.433 11.959 1.00 80.88 87 ARG A O 1
ATOM 709 N N . SER A 1 88 ? -4.868 5.974 10.392 1.00 71.19 88 SER A N 1
ATOM 710 C CA . SER A 1 88 ? -3.837 6.932 10.773 1.00 71.19 88 SER A CA 1
ATOM 711 C C . SER A 1 88 ? -4.149 7.515 12.149 1.00 71.19 88 SER A C 1
ATOM 713 O O . SER A 1 88 ? -5.280 7.934 12.406 1.00 71.19 88 SER A O 1
ATOM 715 N N . VAL A 1 89 ? -3.142 7.499 13.022 1.00 59.12 89 VAL A N 1
ATOM 716 C CA . VAL A 1 89 ? -3.194 8.004 14.403 1.00 59.12 89 VAL A CA 1
ATOM 717 C C . VAL A 1 89 ? -2.648 9.423 14.459 1.00 59.12 89 VAL A C 1
ATOM 719 O O . VAL A 1 89 ? -1.621 9.675 13.789 1.00 59.12 89 VAL A O 1
#

Sequence (89 aa):
MVTYRIKGLPDGSEPDQDFEFILDDSELTRLRIPGEQRGPDVCIPDSPAQERWLLSRGDLMVPFWDCEWTFVSGEARQAFIELMESRSV